Protein AF-A0A965LJ01-F1 (afdb_monomer_lite)

Foldseek 3Di:
DFDPDFDFPPDWAQFPFWPDKGKDKDWDWDFDDDDPDPDDDPGDTKIWIKIKMKTKGFTPPDDGDQWDDGPRFIWGWDDWDWDDDVPDTIMIITMTMTTPDIPPPD

Sequence (106 aa):
MPYKGFTGVTSIGGIEEFISMSITGELTEIVIDPGTANTAPTVTTYYNPRYNVSIEGISSGVSVPGTFTIDGNTYVKTAENYAKTVGDVVKVSVTGVYNPNSTLGT

Structure (mmCIF, N/CA/C/O backbone):
data_AF-A0A965LJ01-F1
#
_entry.id   AF-A0A965LJ01-F1
#
loop_
_atom_site.group_PDB
_atom_site.id
_atom_site.type_symbol
_atom_site.label_atom_id
_atom_site.label_alt_id
_atom_site.label_comp_id
_atom_site.label_asym_id
_atom_site.label_entity_id
_atom_site.label_seq_id
_atom_site.pdbx_PDB_ins_code
_atom_site.Cartn_x
_atom_site.Cartn_y
_atom_site.Cartn_z
_atom_site.occupancy
_atom_site.B_iso_or_equiv
_atom_site.auth_seq_id
_atom_site.auth_comp_id
_atom_site.auth_asym_id
_atom_site.auth_atom_id
_atom_site.pdbx_PDB_model_num
ATOM 1 N N . MET A 1 1 ? -2.307 -7.973 15.958 1.00 29.81 1 MET A N 1
ATOM 2 C CA . MET A 1 1 ? -1.743 -9.254 15.471 1.00 29.81 1 MET A CA 1
ATOM 3 C C . MET A 1 1 ? -1.116 -8.972 14.112 1.00 29.81 1 MET A C 1
ATOM 5 O O . MET A 1 1 ? -1.799 -8.326 13.325 1.00 29.81 1 MET A O 1
ATOM 9 N N . PRO A 1 2 ? 0.148 -9.333 13.837 1.00 36.12 2 PRO A N 1
ATOM 10 C CA . PRO A 1 2 ? 0.742 -9.087 12.524 1.00 36.12 2 PRO A CA 1
ATOM 11 C C . PRO A 1 2 ? 0.025 -9.938 11.467 1.00 36.12 2 PRO A C 1
ATOM 13 O O . PRO A 1 2 ? -0.147 -11.144 11.651 1.00 36.12 2 PRO A O 1
ATOM 16 N N . TYR A 1 3 ? -0.433 -9.296 10.394 1.00 36.78 3 TYR A N 1
ATOM 17 C CA . TYR A 1 3 ? -1.123 -9.940 9.278 1.00 36.78 3 TYR A CA 1
ATOM 18 C C . TYR A 1 3 ? -0.116 -10.827 8.524 1.00 36.78 3 TYR A C 1
ATOM 20 O O . TYR A 1 3 ? 0.885 -10.330 8.009 1.00 36.78 3 TYR A O 1
ATOM 28 N N . LYS A 1 4 ? -0.318 -12.152 8.538 1.00 36.03 4 LYS A N 1
ATOM 29 C CA . LYS A 1 4 ? 0.612 -13.146 7.977 1.00 36.03 4 LYS A CA 1
ATOM 30 C C . LYS A 1 4 ? -0.021 -13.801 6.744 1.00 36.03 4 LYS A C 1
ATOM 32 O O . LYS A 1 4 ? -0.806 -14.730 6.890 1.00 36.03 4 LYS A O 1
ATOM 37 N N . GLY A 1 5 ? 0.373 -13.345 5.554 1.00 43.34 5 GLY A N 1
ATOM 38 C CA . GLY A 1 5 ? 0.068 -13.988 4.269 1.00 43.34 5 GLY A CA 1
ATOM 39 C C . GLY A 1 5 ? -0.996 -13.271 3.432 1.00 43.34 5 GLY A C 1
ATOM 40 O O . GLY A 1 5 ? -2.097 -13.006 3.902 1.00 43.34 5 GLY A O 1
ATOM 41 N N . PHE A 1 6 ? -0.644 -12.984 2.176 1.00 57.78 6 PHE A N 1
ATOM 42 C CA . PHE A 1 6 ? -1.506 -12.357 1.173 1.00 57.78 6 PHE A CA 1
ATOM 43 C C . PHE A 1 6 ? -2.449 -13.406 0.587 1.00 57.78 6 PHE A C 1
ATOM 45 O O . PHE A 1 6 ? -1.994 -14.339 -0.074 1.00 57.78 6 PHE A O 1
ATOM 52 N N . THR A 1 7 ? -3.752 -13.277 0.825 1.00 52.59 7 THR A N 1
A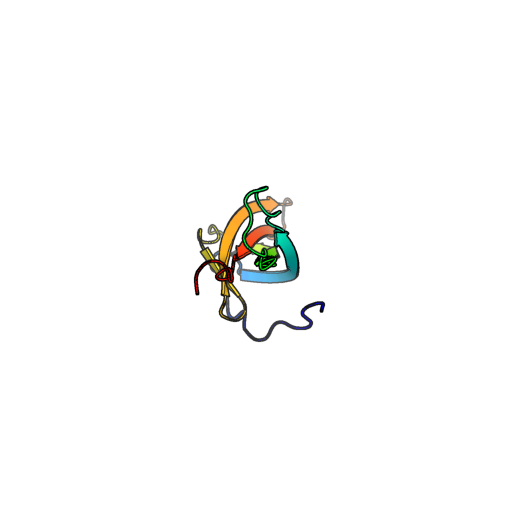TOM 53 C CA . THR A 1 7 ? -4.755 -14.156 0.194 1.00 52.59 7 THR A CA 1
ATOM 54 C C . THR A 1 7 ? -5.731 -13.395 -0.700 1.00 52.59 7 THR A C 1
ATOM 56 O O . THR A 1 7 ? -6.390 -14.024 -1.523 1.00 52.59 7 THR A O 1
ATOM 59 N N . GLY A 1 8 ? -5.782 -12.059 -0.619 1.00 60.03 8 GLY A N 1
ATOM 60 C CA . GLY A 1 8 ? -6.733 -11.227 -1.358 1.00 60.03 8 GLY A CA 1
ATOM 61 C C . GLY A 1 8 ? -6.130 -10.092 -2.190 1.00 60.03 8 GLY A C 1
ATOM 62 O O . GLY A 1 8 ? -6.880 -9.221 -2.627 1.00 60.03 8 GLY A O 1
ATOM 63 N N . VAL A 1 9 ? -4.815 -10.071 -2.441 1.00 64.31 9 VAL A N 1
ATOM 64 C CA . VAL A 1 9 ? -4.214 -9.146 -3.423 1.00 64.31 9 VAL A CA 1
ATOM 65 C C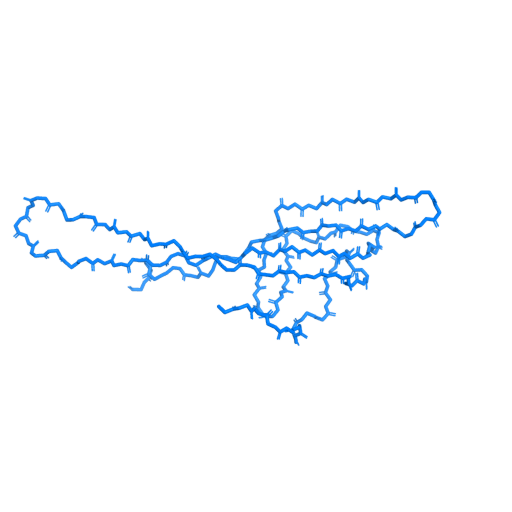 . VAL A 1 9 ? -4.055 -9.871 -4.752 1.00 64.31 9 VAL A C 1
ATOM 67 O O . VAL A 1 9 ? -3.098 -10.611 -4.950 1.00 6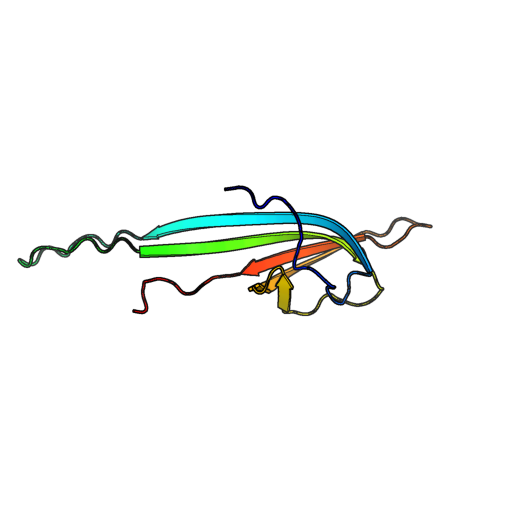4.31 9 VAL A O 1
ATOM 70 N N . THR A 1 10 ? -5.003 -9.675 -5.668 1.00 64.81 10 THR A N 1
ATOM 71 C CA . THR A 1 10 ? -4.934 -10.272 -7.011 1.00 64.81 10 THR A CA 1
ATOM 72 C C . THR A 1 10 ? -4.096 -9.439 -7.977 1.00 64.81 10 THR A C 1
ATOM 74 O O . THR A 1 10 ? -3.390 -10.001 -8.805 1.00 64.81 10 THR A O 1
ATOM 77 N N . SER A 1 11 ? -4.163 -8.107 -7.881 1.00 80.25 11 SER A N 1
ATOM 78 C CA . SER A 1 11 ? -3.401 -7.169 -8.719 1.00 80.25 11 SER A CA 1
ATOM 79 C C . SER A 1 11 ? -3.638 -5.729 -8.261 1.00 80.25 11 SER A C 1
ATOM 81 O O . SER A 1 11 ? -4.772 -5.378 -7.932 1.00 80.25 11 SER A O 1
ATOM 83 N N . ILE A 1 12 ? -2.619 -4.872 -8.330 1.00 88.25 12 ILE A N 1
ATOM 84 C CA . ILE A 1 12 ? -2.763 -3.418 -8.180 1.00 88.25 12 ILE A CA 1
ATOM 85 C C . ILE A 1 12 ? -2.246 -2.781 -9.468 1.00 88.25 12 ILE A C 1
ATOM 87 O O . ILE A 1 12 ? -1.091 -2.983 -9.828 1.00 88.25 12 ILE A O 1
ATOM 91 N N . GLY A 1 13 ? -3.094 -2.025 -10.174 1.00 91.38 13 GLY A N 1
ATOM 92 C CA . GLY A 1 13 ? -2.671 -1.315 -11.386 1.00 91.38 13 GLY A CA 1
ATOM 93 C C . GLY A 1 13 ? -1.444 -0.446 -11.102 1.00 91.38 13 GLY A C 1
ATOM 94 O O . GLY A 1 13 ? -1.360 0.150 -10.034 1.00 91.38 13 GLY A O 1
ATOM 95 N N . GLY A 1 14 ? -0.482 -0.409 -12.022 1.00 89.25 14 GLY A N 1
ATOM 96 C CA . GLY A 1 14 ? 0.807 0.254 -11.806 1.00 89.25 14 GLY A CA 1
ATOM 97 C C . GLY A 1 14 ? 1.896 -0.659 -11.235 1.00 89.25 14 GLY A C 1
ATOM 98 O O . GLY A 1 14 ? 3.071 -0.394 -11.485 1.00 89.25 14 GLY A O 1
ATOM 99 N N . ILE A 1 15 ? 1.542 -1.786 -10.608 1.00 91.50 15 ILE A N 1
ATOM 100 C CA . ILE A 1 15 ? 2.487 -2.780 -10.079 1.00 91.50 15 ILE A CA 1
ATOM 101 C C . ILE A 1 15 ? 2.357 -4.081 -10.877 1.00 91.50 15 ILE A C 1
ATOM 103 O O . ILE A 1 15 ? 1.310 -4.722 -10.870 1.00 91.50 15 ILE A O 1
ATOM 107 N N . GLU A 1 16 ? 3.424 -4.460 -11.572 1.00 90.75 16 GLU A N 1
ATOM 108 C CA . GLU A 1 16 ? 3.508 -5.700 -12.350 1.00 90.75 16 GLU A CA 1
ATOM 109 C C . GLU A 1 16 ? 3.815 -6.909 -11.458 1.00 90.75 16 GLU A C 1
ATOM 111 O O . GLU A 1 16 ? 3.215 -7.970 -11.613 1.00 90.75 16 GLU A O 1
ATOM 116 N N . GLU A 1 17 ? 4.703 -6.732 -10.478 1.00 89.19 17 GLU A N 1
ATOM 117 C CA . GLU A 1 17 ? 5.113 -7.781 -9.543 1.00 89.19 17 GLU A CA 1
ATOM 118 C C . GLU A 1 17 ? 5.303 -7.209 -8.135 1.00 89.19 17 GLU A C 1
ATOM 120 O O . GLU A 1 17 ? 5.880 -6.134 -7.962 1.00 89.19 17 GLU A O 1
ATOM 125 N N . PHE A 1 18 ? 4.838 -7.930 -7.113 1.00 88.88 18 PHE A N 1
ATOM 126 C CA . PHE A 1 18 ? 5.036 -7.555 -5.714 1.00 88.88 18 PHE A CA 1
ATOM 127 C C . PHE A 1 18 ? 6.338 -8.148 -5.176 1.00 88.88 18 PHE A C 1
ATOM 129 O O . PHE A 1 18 ? 6.513 -9.362 -5.166 1.00 88.88 18 PHE A O 1
ATOM 136 N N . ILE A 1 19 ? 7.220 -7.294 -4.659 1.00 88.88 19 ILE A N 1
ATOM 137 C CA . ILE A 1 19 ? 8.452 -7.710 -3.978 1.00 88.88 19 ILE A CA 1
ATOM 138 C C . ILE A 1 19 ? 8.177 -7.893 -2.486 1.00 88.88 19 ILE A C 1
ATOM 140 O O . ILE A 1 19 ? 8.537 -8.906 -1.891 1.00 88.88 19 ILE A O 1
ATOM 144 N N . SER A 1 20 ? 7.552 -6.895 -1.859 1.00 88.56 20 SER A N 1
ATOM 145 C CA . SER A 1 20 ? 7.161 -6.969 -0.453 1.00 88.56 20 SER A CA 1
ATOM 146 C C . SER A 1 20 ? 5.973 -6.063 -0.164 1.00 88.56 20 SER A C 1
ATOM 148 O O . SER A 1 20 ? 5.735 -5.079 -0.859 1.00 88.56 20 SER A O 1
ATOM 150 N N . MET A 1 21 ? 5.217 -6.396 0.874 1.00 87.94 21 MET A N 1
ATOM 151 C CA . MET A 1 21 ? 4.117 -5.573 1.348 1.00 87.94 21 MET A CA 1
ATOM 152 C C . MET A 1 21 ? 3.984 -5.738 2.858 1.00 87.94 21 MET A C 1
AT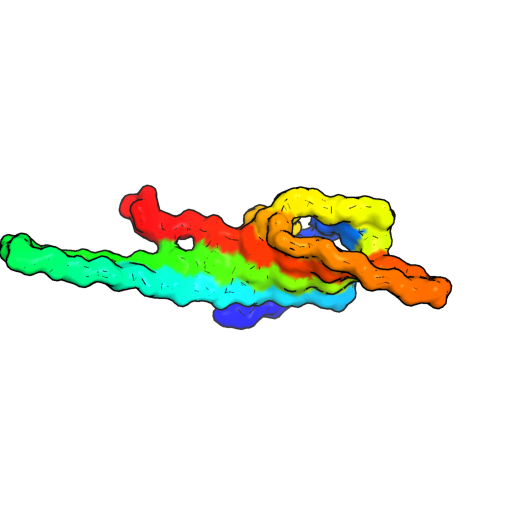OM 154 O O . MET A 1 21 ? 4.117 -6.841 3.390 1.00 87.94 21 MET A O 1
ATOM 158 N N . SER A 1 22 ? 3.725 -4.640 3.554 1.00 88.62 22 SER A N 1
ATOM 159 C CA . SER A 1 22 ? 3.466 -4.622 4.987 1.00 88.62 22 SER A CA 1
ATOM 160 C C . SER A 1 22 ? 2.226 -3.793 5.281 1.00 88.62 22 SER A C 1
ATOM 162 O O . SER A 1 22 ? 2.010 -2.740 4.685 1.00 88.62 22 SER A O 1
ATOM 164 N N . ILE A 1 23 ? 1.396 -4.290 6.198 1.00 87.75 23 ILE A N 1
ATOM 165 C CA . ILE A 1 23 ? 0.208 -3.593 6.688 1.00 87.75 23 ILE A CA 1
ATOM 166 C C . ILE A 1 23 ? 0.351 -3.457 8.199 1.00 87.75 23 ILE A C 1
ATOM 168 O O . ILE A 1 23 ? 0.459 -4.456 8.916 1.00 87.75 23 ILE A O 1
ATOM 172 N N . THR A 1 24 ? 0.329 -2.218 8.676 1.00 87.94 24 THR A N 1
ATOM 173 C CA . THR A 1 24 ? 0.431 -1.877 10.094 1.00 87.94 24 THR A CA 1
ATOM 174 C C . THR A 1 24 ? -0.877 -1.252 10.545 1.00 87.94 24 THR A C 1
ATOM 176 O O . THR A 1 24 ? -1.305 -0.234 10.005 1.00 87.94 24 THR A O 1
ATOM 179 N N . GLY A 1 25 ? -1.516 -1.879 11.532 1.00 82.56 25 GLY A N 1
ATOM 180 C CA . GLY A 1 25 ? -2.694 -1.334 12.198 1.00 82.56 25 GLY A CA 1
ATOM 181 C C . GLY A 1 25 ? -2.298 -0.487 13.403 1.00 82.56 25 GLY A C 1
ATOM 182 O O . GLY A 1 25 ? -1.500 -0.924 14.231 1.00 82.56 25 GLY A O 1
ATOM 183 N N . GLU A 1 26 ? -2.894 0.689 13.511 1.00 78.94 26 GLU A N 1
ATOM 184 C CA . GLU A 1 26 ? -2.800 1.604 14.641 1.00 78.94 26 GLU A CA 1
ATOM 185 C C . GLU A 1 26 ? -4.196 1.811 15.228 1.00 78.94 26 GLU A C 1
ATOM 187 O O . GLU A 1 26 ? -5.196 1.858 14.508 1.00 78.94 26 GLU A O 1
ATOM 192 N N . LEU A 1 27 ? -4.264 1.904 16.553 1.00 74.50 27 LEU A N 1
ATOM 193 C CA . LEU A 1 27 ? -5.497 2.133 17.291 1.00 74.50 27 LEU A CA 1
ATOM 194 C C . LEU A 1 27 ? -5.283 3.349 18.181 1.00 74.50 27 LEU A C 1
ATOM 196 O O . LEU A 1 27 ? -4.461 3.303 19.095 1.00 74.50 27 LEU A O 1
ATOM 200 N N . THR A 1 28 ? -6.008 4.432 17.917 1.00 70.88 28 THR A N 1
ATOM 201 C CA . THR A 1 28 ? -6.037 5.575 18.832 1.00 70.88 28 THR A CA 1
ATOM 202 C C . THR A 1 28 ? -7.266 5.468 19.720 1.00 70.88 28 THR A C 1
ATOM 204 O O . THR A 1 28 ? -8.388 5.356 19.218 1.00 70.88 28 THR A O 1
ATOM 207 N N . GLU A 1 29 ? -7.040 5.489 21.032 1.00 65.81 29 GLU A N 1
ATOM 208 C CA . GLU A 1 29 ? -8.091 5.632 22.032 1.00 65.81 29 GLU A CA 1
ATOM 209 C C . GLU A 1 29 ? -8.419 7.117 22.200 1.00 65.81 29 GLU A C 1
ATOM 211 O O . GLU A 1 29 ? -7.530 7.933 22.448 1.00 65.81 29 GLU A O 1
ATOM 216 N N . ILE A 1 30 ? -9.692 7.471 22.049 1.00 65.62 30 ILE A N 1
ATOM 217 C CA . ILE A 1 30 ? -10.189 8.813 22.349 1.00 65.62 30 ILE A CA 1
ATOM 218 C C . ILE A 1 30 ? -11.002 8.707 23.637 1.00 65.62 30 ILE A C 1
ATOM 220 O O . ILE A 1 30 ? -12.080 8.110 23.648 1.00 65.62 30 ILE A O 1
ATOM 224 N N . VAL A 1 31 ? -10.471 9.288 24.714 1.00 61.31 31 VAL A N 1
ATOM 225 C CA . VAL A 1 31 ? -11.166 9.433 25.997 1.00 61.31 31 VAL A CA 1
ATOM 226 C C . VAL A 1 31 ? -11.773 10.830 26.043 1.00 61.31 31 VAL A C 1
ATOM 228 O O . VAL A 1 31 ? -11.057 11.825 25.939 1.00 61.31 31 VAL A O 1
ATOM 231 N N . ILE A 1 32 ? -13.097 10.911 26.164 1.00 63.59 32 ILE A N 1
ATOM 232 C CA . ILE A 1 32 ? -13.795 12.179 26.390 1.00 63.59 32 ILE A CA 1
ATOM 233 C C . ILE A 1 32 ? -14.023 12.312 27.890 1.00 63.59 32 ILE A C 1
ATOM 235 O O . ILE A 1 32 ? -14.810 11.557 28.466 1.00 63.59 32 ILE A O 1
ATOM 239 N N . ASP A 1 33 ? -13.324 13.263 28.509 1.00 59.09 33 ASP A N 1
ATOM 240 C CA . ASP A 1 33 ? -13.492 13.530 29.930 1.00 59.09 33 ASP A CA 1
ATOM 241 C C . ASP A 1 33 ? -14.857 14.171 30.223 1.00 59.09 33 ASP A C 1
ATOM 243 O O . ASP A 1 33 ? -15.368 14.978 29.436 1.00 59.09 33 ASP A O 1
ATOM 247 N N . PRO A 1 34 ? -15.461 13.851 31.373 1.00 56.53 34 PRO A N 1
ATOM 248 C CA . PRO A 1 34 ? -16.743 14.412 31.758 1.00 56.53 34 PRO A CA 1
ATOM 249 C C . PRO A 1 34 ? -16.688 15.913 32.014 1.00 56.53 34 PRO A C 1
ATOM 251 O O . PRO A 1 34 ? -15.863 16.392 32.793 1.00 56.53 34 PRO A O 1
ATOM 254 N N . GLY A 1 35 ? -17.653 16.654 31.471 1.00 55.69 35 GLY A N 1
ATOM 255 C CA . GLY A 1 35 ? -17.929 18.015 31.926 1.00 55.69 35 GLY A CA 1
ATOM 256 C C . GLY A 1 35 ? -18.441 18.033 33.373 1.00 55.69 35 GLY A C 1
ATOM 257 O O . GLY A 1 35 ? -19.192 17.156 33.794 1.00 55.69 35 GLY A O 1
ATOM 258 N N . THR A 1 36 ? -18.069 19.062 34.137 1.00 54.03 36 THR A N 1
ATOM 259 C CA . THR A 1 36 ? 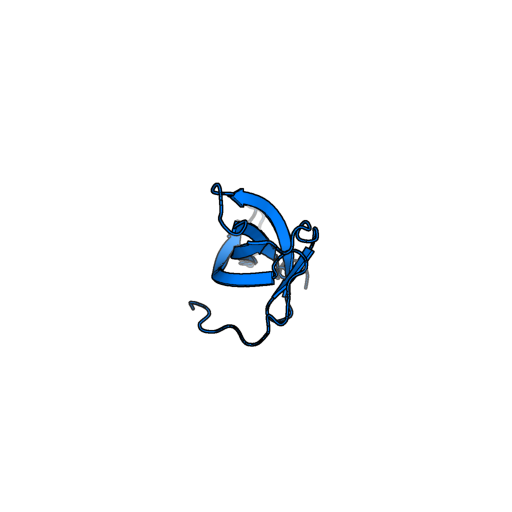-18.311 19.242 35.585 1.00 54.03 36 THR A CA 1
ATOM 260 C C . THR A 1 36 ? -19.778 19.478 36.006 1.00 54.03 36 THR A C 1
ATOM 262 O O . THR A 1 36 ? -20.033 20.037 37.070 1.00 54.03 36 THR A O 1
ATOM 265 N N . ALA A 1 37 ? -20.770 19.039 35.227 1.00 49.25 37 ALA A N 1
ATOM 266 C CA . ALA A 1 37 ? -22.190 19.278 35.499 1.00 49.25 37 ALA A CA 1
ATOM 267 C C . ALA A 1 37 ? -22.979 17.971 35.728 1.00 49.25 37 ALA A C 1
ATOM 269 O O . ALA A 1 37 ? -23.617 17.451 34.820 1.00 49.25 37 ALA A O 1
ATOM 270 N N . ASN A 1 38 ? -22.937 17.459 36.965 1.00 50.09 38 ASN A N 1
ATOM 271 C CA . ASN A 1 38 ? -23.972 16.650 37.645 1.00 50.09 38 ASN A CA 1
ATOM 272 C C . ASN A 1 38 ? -24.830 15.657 36.826 1.00 50.09 38 ASN A C 1
ATOM 274 O O . ASN A 1 38 ? -26.017 15.489 37.093 1.00 50.09 38 ASN A O 1
ATOM 278 N N . THR A 1 39 ? -24.232 14.910 35.905 1.00 51.72 39 THR A N 1
ATOM 279 C CA . THR A 1 39 ? -24.823 13.677 35.371 1.00 51.72 39 THR A CA 1
ATOM 280 C C . THR A 1 39 ? -23.687 12.677 35.247 1.00 51.72 39 THR A C 1
ATOM 282 O O . THR A 1 39 ? -22.629 13.037 34.734 1.00 51.72 39 THR A O 1
ATOM 285 N N . ALA A 1 40 ? -23.846 11.468 35.791 1.00 46.34 40 ALA A N 1
ATOM 286 C CA . ALA A 1 40 ? -22.802 10.449 35.753 1.00 46.34 40 ALA A CA 1
ATOM 287 C C . ALA A 1 40 ? -22.252 10.322 34.319 1.00 46.34 40 ALA A C 1
ATOM 289 O O . ALA A 1 40 ? -23.040 10.125 33.391 1.00 46.34 40 ALA A O 1
ATOM 290 N N . PRO A 1 41 ? -20.939 10.453 34.106 1.00 49.69 41 PRO A N 1
ATOM 291 C CA . PRO A 1 41 ? -20.393 10.344 32.775 1.00 49.69 41 PRO A CA 1
ATOM 292 C C . PRO A 1 41 ? -20.245 8.875 32.427 1.00 49.69 41 PRO A C 1
ATOM 294 O O . PRO A 1 41 ? -19.467 8.153 33.049 1.00 49.69 41 PRO A O 1
ATOM 297 N N . THR A 1 42 ? -20.945 8.427 31.397 1.00 53.06 42 THR A N 1
ATOM 298 C CA . THR A 1 42 ? -20.523 7.235 30.670 1.00 53.06 42 THR A CA 1
ATOM 299 C C . THR A 1 42 ? -19.258 7.600 29.908 1.00 53.06 42 THR A C 1
ATOM 301 O O . THR A 1 42 ? -19.330 8.194 28.831 1.00 53.06 42 THR A O 1
ATOM 304 N N . VAL A 1 43 ? -18.093 7.285 30.484 1.00 51.53 43 VAL A N 1
ATOM 305 C CA . VAL A 1 43 ? -16.827 7.238 29.742 1.00 51.53 43 VAL A CA 1
ATOM 306 C C . VAL A 1 43 ? -17.100 6.431 28.480 1.00 51.53 43 VAL A C 1
ATOM 308 O O . VAL A 1 43 ? -17.381 5.237 28.550 1.00 51.53 43 VAL A O 1
ATOM 311 N N . THR A 1 44 ? -17.112 7.105 27.335 1.00 59.41 44 THR A N 1
ATOM 312 C CA . THR A 1 44 ? -17.316 6.443 26.052 1.00 59.41 44 THR A CA 1
ATOM 313 C C . THR A 1 44 ? -15.947 6.356 25.414 1.00 59.41 44 THR A C 1
ATOM 315 O O . THR A 1 44 ? -15.445 7.330 24.861 1.00 59.41 44 THR A O 1
ATOM 318 N N . THR A 1 45 ? -15.293 5.213 25.600 1.00 57.44 45 THR A N 1
ATOM 319 C CA . THR A 1 45 ? -14.026 4.917 24.940 1.00 57.44 45 THR A CA 1
ATOM 320 C C . THR A 1 45 ? -14.305 4.711 23.458 1.00 57.44 45 THR A C 1
ATOM 322 O O . THR A 1 45 ? -15.003 3.768 23.081 1.00 57.44 45 THR A O 1
ATOM 325 N N . TYR A 1 46 ? -13.769 5.590 22.615 1.00 61.34 46 TYR A N 1
ATOM 326 C CA . TYR A 1 46 ? -13.848 5.424 21.168 1.00 61.34 46 TYR A CA 1
ATOM 327 C C . TYR A 1 46 ? -12.532 4.901 20.620 1.00 61.34 46 TYR A C 1
ATOM 329 O O . TYR A 1 46 ? -11.450 5.333 21.019 1.00 61.34 46 TYR A O 1
ATOM 337 N N . TYR A 1 47 ? -12.649 4.000 19.653 1.00 59.84 47 TYR A N 1
ATOM 338 C CA . TYR A 1 47 ? -11.523 3.464 18.916 1.00 59.84 47 TYR A CA 1
ATOM 339 C C . TYR A 1 47 ? -11.548 4.022 17.495 1.00 59.84 47 TYR A C 1
ATOM 341 O O . TYR A 1 47 ? -12.560 3.924 16.795 1.00 59.84 47 TYR A O 1
ATOM 349 N N . ASN A 1 48 ? -10.435 4.620 17.073 1.00 66.50 48 ASN A N 1
ATOM 350 C CA . ASN A 1 48 ? -10.208 5.019 15.687 1.00 66.50 48 ASN A CA 1
ATOM 351 C C . ASN A 1 48 ? -9.141 4.094 15.086 1.00 66.50 48 ASN A C 1
ATOM 353 O O . ASN A 1 48 ? -7.947 4.332 15.302 1.00 66.50 48 ASN A O 1
ATOM 357 N N . PRO A 1 49 ? -9.538 2.993 14.424 1.00 77.06 49 PRO A N 1
ATOM 358 C CA . PRO A 1 49 ? -8.583 2.097 13.804 1.00 77.06 49 PRO A CA 1
ATOM 359 C C . PRO A 1 49 ? -8.084 2.722 12.502 1.00 77.06 49 PRO A C 1
ATOM 361 O O . PRO A 1 49 ? -8.863 3.257 11.716 1.00 77.06 49 PRO A O 1
ATOM 364 N N . ARG A 1 50 ? -6.785 2.613 12.248 1.00 84.69 50 ARG A N 1
ATOM 365 C CA . ARG A 1 50 ? -6.148 3.041 11.003 1.00 84.69 50 ARG A CA 1
ATOM 366 C C . ARG A 1 50 ? -5.183 1.970 10.533 1.00 84.69 50 ARG A C 1
ATOM 368 O O . ARG A 1 50 ? -4.372 1.486 11.311 1.00 84.69 50 ARG A O 1
ATOM 375 N N . TYR A 1 51 ? -5.239 1.625 9.255 1.00 87.44 51 TYR A N 1
ATOM 376 C CA . TYR A 1 51 ? -4.314 0.685 8.633 1.00 87.44 51 TYR A CA 1
ATOM 377 C C . TYR A 1 51 ? -3.459 1.421 7.615 1.00 87.44 51 TYR A C 1
ATOM 379 O O . TYR A 1 51 ? -3.975 1.990 6.655 1.00 87.44 51 TYR A O 1
ATOM 387 N N . ASN A 1 52 ? -2.149 1.405 7.821 1.00 89.69 52 ASN A N 1
ATOM 388 C CA . ASN A 1 52 ? -1.178 1.927 6.874 1.00 89.69 52 ASN A CA 1
ATOM 389 C C . ASN A 1 52 ? -0.582 0.748 6.099 1.00 89.69 52 ASN A C 1
ATOM 391 O O . ASN A 1 52 ? -0.189 -0.249 6.704 1.00 89.69 52 ASN A O 1
ATOM 395 N N . VAL A 1 53 ? -0.501 0.861 4.776 1.00 90.88 53 VAL A N 1
ATOM 396 C CA . VAL A 1 53 ? 0.150 -0.127 3.911 1.00 90.88 53 VAL A CA 1
ATOM 397 C C . VAL A 1 53 ? 1.398 0.468 3.274 1.00 90.88 53 VAL A C 1
ATOM 399 O O . VAL A 1 53 ? 1.397 1.634 2.879 1.00 90.88 53 VAL A O 1
ATOM 402 N N . SER A 1 54 ? 2.448 -0.341 3.166 1.00 93.38 54 SER A N 1
ATOM 403 C CA . SER A 1 54 ? 3.659 -0.058 2.399 1.00 93.38 54 SER A CA 1
ATOM 404 C C . SER A 1 54 ? 3.903 -1.206 1.430 1.00 93.38 54 SER A C 1
ATOM 406 O O . SER A 1 54 ? 3.912 -2.363 1.841 1.00 93.38 54 SER A O 1
ATOM 408 N N . ILE A 1 55 ? 4.092 -0.894 0.153 1.00 92.56 55 ILE A N 1
ATOM 409 C CA . ILE A 1 55 ? 4.255 -1.862 -0.932 1.00 92.56 55 ILE A CA 1
ATOM 410 C C . ILE A 1 55 ? 5.535 -1.535 -1.683 1.00 92.56 55 ILE A C 1
ATOM 412 O O . ILE A 1 55 ? 5.750 -0.390 -2.063 1.00 92.56 55 ILE A O 1
ATOM 416 N N . GLU A 1 56 ? 6.339 -2.555 -1.936 1.00 92.62 56 GLU A N 1
ATOM 417 C CA . GLU A 1 56 ? 7.468 -2.528 -2.856 1.00 92.62 56 GLU A CA 1
ATOM 418 C C . GLU A 1 56 ? 7.170 -3.483 -4.006 1.00 92.62 56 GLU A C 1
ATOM 420 O O . GLU A 1 56 ? 6.808 -4.644 -3.782 1.00 92.62 56 GLU A O 1
ATOM 425 N N . GLY A 1 57 ? 7.343 -3.018 -5.237 1.00 91.81 57 GLY A N 1
ATOM 426 C CA . GLY A 1 57 ? 7.085 -3.823 -6.422 1.00 91.81 57 GLY A CA 1
ATOM 427 C C . GLY A 1 57 ? 7.846 -3.362 -7.655 1.00 91.81 57 GLY A C 1
ATOM 428 O O . GLY A 1 57 ? 8.609 -2.394 -7.625 1.00 91.81 57 GLY A O 1
ATOM 429 N N . ILE A 1 58 ? 7.620 -4.072 -8.753 1.00 92.06 58 ILE A N 1
ATOM 430 C CA . ILE A 1 58 ? 8.087 -3.706 -10.086 1.00 92.06 58 ILE A CA 1
ATOM 431 C C . ILE A 1 58 ? 7.005 -2.884 -10.774 1.00 92.06 58 ILE A C 1
ATOM 433 O O . ILE A 1 58 ? 5.837 -3.268 -10.804 1.00 92.06 58 ILE A O 1
ATOM 437 N N . SER A 1 59 ? 7.389 -1.724 -11.297 1.00 92.50 59 SER A N 1
ATOM 438 C CA . SER A 1 59 ? 6.483 -0.832 -12.009 1.00 92.50 59 SER A CA 1
ATOM 439 C C . SER A 1 59 ? 6.132 -1.403 -13.377 1.00 92.50 59 SER A C 1
ATOM 441 O O . SER A 1 59 ? 7.018 -1.694 -14.175 1.00 92.50 59 SER A O 1
ATOM 443 N N . SER A 1 60 ? 4.835 -1.434 -13.678 1.00 91.44 60 SER A N 1
ATOM 444 C CA . SER A 1 60 ? 4.306 -1.747 -15.019 1.00 91.44 60 SER A CA 1
ATOM 445 C C . SER A 1 60 ? 4.444 -0.587 -16.023 1.00 91.44 60 SER A C 1
ATOM 447 O O . SER A 1 60 ? 3.979 -0.675 -17.157 1.00 91.44 60 SER A O 1
ATOM 449 N N . GLY A 1 61 ? 5.039 0.540 -15.610 1.00 88.94 61 GLY A N 1
ATOM 450 C CA . GLY A 1 61 ? 5.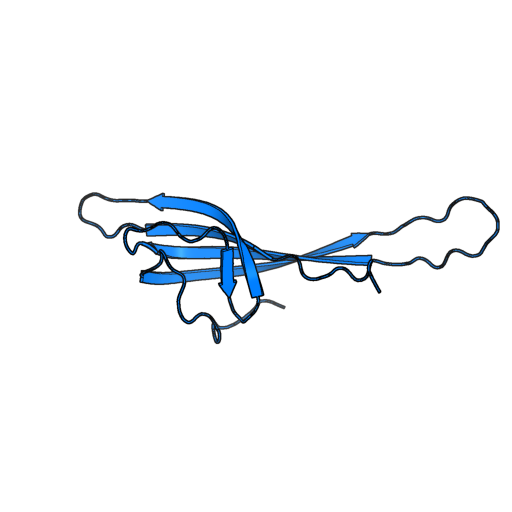189 1.744 -16.434 1.00 88.94 61 GLY A CA 1
ATOM 451 C C . GLY A 1 61 ? 4.021 2.735 -16.347 1.00 88.94 61 GLY A C 1
ATOM 452 O O . GLY A 1 61 ? 4.076 3.786 -16.984 1.00 88.94 61 GLY A O 1
ATOM 453 N N . VAL A 1 62 ? 2.998 2.446 -15.536 1.00 92.56 62 VAL A N 1
ATOM 454 C CA . VAL A 1 62 ? 1.893 3.370 -15.226 1.00 92.56 62 VAL A CA 1
ATOM 455 C C . VAL A 1 62 ? 1.810 3.657 -13.726 1.00 92.56 62 VAL A C 1
ATOM 457 O O . VAL A 1 62 ? 2.301 2.882 -12.906 1.00 92.56 62 VAL A O 1
ATOM 460 N N . SER A 1 63 ? 1.183 4.779 -13.366 1.00 93.12 63 SER A N 1
ATOM 461 C CA . SER A 1 63 ? 0.982 5.159 -11.963 1.00 93.12 63 SER A CA 1
ATOM 462 C C . SER A 1 63 ? -0.067 4.300 -11.277 1.00 93.12 63 SER A C 1
ATOM 464 O O . SER A 1 63 ? -1.093 3.953 -11.869 1.00 93.12 63 SER A O 1
ATOM 466 N N . VAL A 1 64 ? 0.190 3.984 -10.008 1.00 93.75 64 VAL A N 1
ATOM 467 C CA . VAL A 1 64 ? -0.783 3.319 -9.150 1.00 93.75 64 VAL A CA 1
ATOM 468 C C . VAL A 1 64 ? -2.008 4.219 -8.973 1.00 93.75 64 VAL A C 1
ATOM 470 O O . VAL A 1 64 ? -1.851 5.415 -8.717 1.00 93.75 64 VAL A O 1
ATOM 473 N N . PRO A 1 65 ? -3.246 3.709 -9.093 1.00 94.75 65 PRO A N 1
ATOM 474 C CA . PRO A 1 65 ? -4.432 4.540 -8.933 1.00 94.75 65 PRO A CA 1
ATOM 475 C C . PRO A 1 65 ? -4.498 5.221 -7.556 1.00 94.75 65 PRO A C 1
ATOM 477 O O . PRO A 1 65 ? -3.914 4.759 -6.575 1.00 94.75 65 PRO A O 1
ATOM 480 N N . GLY A 1 66 ? -5.241 6.329 -7.462 1.00 94.31 66 GLY A N 1
ATOM 481 C CA . GLY A 1 66 ? -5.404 7.074 -6.202 1.00 94.31 66 GLY A CA 1
ATOM 482 C C . GLY A 1 66 ? -6.036 6.255 -5.068 1.00 94.31 66 GLY A C 1
ATOM 483 O O . GLY A 1 66 ? -5.880 6.596 -3.899 1.00 94.31 66 GLY A O 1
ATOM 484 N N . THR A 1 67 ? -6.708 5.154 -5.406 1.00 94.00 67 THR A N 1
ATOM 485 C CA . THR A 1 67 ? -7.178 4.144 -4.457 1.00 94.00 67 THR A CA 1
ATOM 486 C C . THR A 1 67 ? -6.869 2.747 -4.980 1.00 94.00 67 THR A C 1
ATOM 488 O O . THR A 1 67 ? -6.872 2.520 -6.188 1.00 94.00 67 THR A O 1
ATOM 491 N N . PHE A 1 68 ? -6.604 1.799 -4.090 1.00 91.62 68 PHE A N 1
ATOM 492 C CA . PHE A 1 68 ? -6.363 0.401 -4.452 1.00 91.62 68 PHE A CA 1
ATOM 493 C C . PHE A 1 68 ? -6.887 -0.530 -3.362 1.00 91.62 68 PHE A C 1
ATOM 495 O O . PHE A 1 68 ? -7.035 -0.129 -2.211 1.00 91.62 68 PHE A O 1
ATOM 502 N N . THR A 1 69 ? -7.203 -1.772 -3.729 1.00 89.81 69 THR A N 1
ATOM 503 C CA . THR A 1 69 ? -7.843 -2.724 -2.813 1.00 89.81 69 THR A CA 1
ATOM 504 C C . THR A 1 69 ? -6.879 -3.832 -2.425 1.00 89.81 69 THR A C 1
ATOM 506 O O . THR A 1 69 ? -6.237 -4.426 -3.288 1.00 89.81 69 THR A O 1
ATOM 509 N N . ILE A 1 70 ? -6.800 -4.112 -1.125 1.00 87.19 70 ILE A N 1
ATOM 510 C CA . ILE A 1 70 ? -6.027 -5.213 -0.549 1.00 87.19 70 ILE A CA 1
ATOM 511 C C . ILE A 1 70 ? -6.913 -5.929 0.462 1.00 87.19 70 ILE A C 1
ATOM 513 O O . ILE A 1 70 ? -7.459 -5.294 1.366 1.00 87.19 70 ILE A O 1
ATOM 517 N N . ASP A 1 71 ? -7.073 -7.242 0.288 1.00 82.81 71 ASP A N 1
ATOM 518 C CA . ASP A 1 71 ? -7.856 -8.101 1.183 1.00 82.81 71 ASP A CA 1
ATOM 519 C C . ASP A 1 71 ? -9.271 -7.544 1.458 1.00 82.81 71 ASP A C 1
ATOM 521 O O . ASP A 1 71 ? -9.759 -7.537 2.586 1.00 82.81 71 ASP A O 1
ATOM 525 N N . GLY A 1 72 ? -9.917 -7.012 0.412 1.00 83.31 72 GLY A N 1
ATOM 526 C CA . GLY A 1 72 ? -11.268 -6.436 0.472 1.00 83.31 72 GLY A CA 1
ATOM 527 C C . GLY A 1 72 ? -11.363 -5.016 1.045 1.00 83.31 72 GLY A C 1
ATOM 528 O O . GLY A 1 72 ? -12.450 -4.444 1.036 1.00 83.31 72 GLY A O 1
ATOM 529 N N . ASN A 1 73 ? -10.255 -4.420 1.494 1.00 86.50 73 ASN A N 1
ATOM 530 C CA . ASN A 1 73 ? -10.222 -3.050 2.010 1.00 86.50 73 ASN A CA 1
ATOM 531 C C . ASN A 1 73 ? -9.665 -2.081 0.967 1.00 86.50 73 ASN A C 1
ATOM 533 O O . ASN A 1 73 ? -8.627 -2.346 0.358 1.00 86.50 73 ASN A O 1
ATOM 537 N N . THR A 1 74 ? -10.329 -0.940 0.785 1.00 90.94 74 THR A N 1
ATOM 538 C CA . THR A 1 74 ? -9.875 0.119 -0.123 1.00 90.94 74 THR A CA 1
ATOM 539 C C . THR A 1 74 ? -8.955 1.090 0.609 1.00 90.94 74 THR A C 1
ATOM 541 O O . THR A 1 74 ? -9.376 1.821 1.504 1.00 90.94 74 THR A O 1
ATOM 544 N N . TYR A 1 75 ? -7.694 1.115 0.195 1.00 92.25 75 TYR A N 1
ATOM 545 C CA . TYR A 1 75 ? -6.681 2.047 0.663 1.00 92.25 75 TYR A CA 1
ATOM 546 C C . TYR A 1 75 ? -6.656 3.281 -0.234 1.00 92.25 75 TYR A C 1
ATOM 548 O O . TYR A 1 75 ? -6.727 3.181 -1.460 1.00 92.25 75 TYR A O 1
ATOM 556 N N . VAL A 1 76 ? -6.507 4.450 0.380 1.00 95.06 76 VAL A N 1
ATOM 557 C CA . VAL A 1 76 ? -6.204 5.706 -0.308 1.00 95.06 76 VAL A CA 1
ATOM 558 C C . VAL A 1 76 ? -4.692 5.832 -0.419 1.00 95.06 76 VAL A C 1
ATOM 560 O O . VAL A 1 76 ? -3.997 5.770 0.596 1.00 95.06 76 VAL A O 1
ATOM 563 N N . LYS A 1 77 ? -4.177 6.008 -1.638 1.00 95.25 77 LYS A N 1
ATOM 564 C CA . LYS A 1 77 ? -2.746 6.197 -1.895 1.00 95.25 77 LYS A CA 1
ATOM 565 C C . LYS A 1 77 ? -2.281 7.518 -1.283 1.00 95.25 77 LYS A C 1
ATOM 567 O O . LYS A 1 77 ? -2.868 8.563 -1.553 1.00 95.25 77 LYS A O 1
ATOM 572 N N . THR A 1 78 ? -1.215 7.479 -0.491 1.00 95.81 78 THR A N 1
ATOM 573 C CA . THR A 1 78 ? -0.640 8.665 0.163 1.00 95.81 78 THR A CA 1
ATOM 574 C C . THR A 1 78 ? 0.713 9.057 -0.409 1.00 95.81 78 THR A C 1
ATOM 576 O O . THR A 1 78 ? 1.012 10.247 -0.469 1.00 95.81 78 THR A O 1
ATOM 579 N N . ALA A 1 79 ? 1.509 8.095 -0.875 1.00 94.88 79 ALA A N 1
ATOM 580 C CA . ALA A 1 79 ? 2.729 8.368 -1.621 1.00 94.88 79 ALA A CA 1
ATOM 581 C C . ALA A 1 79 ? 3.009 7.284 -2.664 1.00 94.88 79 ALA A C 1
ATOM 583 O O . ALA A 1 79 ? 2.576 6.137 -2.545 1.00 94.88 79 ALA A O 1
ATOM 584 N N . GLU A 1 80 ? 3.763 7.673 -3.683 1.00 95.69 80 GLU A N 1
ATOM 585 C CA . GLU A 1 80 ? 4.283 6.798 -4.725 1.00 95.69 80 GLU A CA 1
ATOM 586 C C . GLU A 1 80 ? 5.660 7.315 -5.131 1.00 95.69 80 GLU A C 1
ATOM 588 O O . GLU A 1 80 ? 5.804 8.491 -5.463 1.00 95.69 80 GLU A O 1
ATOM 593 N N . ASN A 1 81 ? 6.665 6.448 -5.087 1.00 95.50 81 ASN A N 1
ATOM 594 C CA . ASN A 1 81 ? 8.034 6.770 -5.466 1.00 95.50 81 ASN A CA 1
ATOM 595 C C . ASN A 1 81 ? 8.550 5.741 -6.463 1.00 95.50 81 ASN A C 1
ATOM 597 O O . ASN A 1 81 ? 8.289 4.548 -6.319 1.00 95.50 81 ASN A O 1
ATOM 601 N N . TYR A 1 82 ? 9.331 6.202 -7.437 1.00 93.31 82 TYR A N 1
ATOM 602 C CA . TYR A 1 82 ? 9.985 5.337 -8.410 1.00 93.31 82 TYR A CA 1
ATOM 603 C C . TYR A 1 82 ? 11.494 5.414 -8.262 1.00 93.31 82 TYR A C 1
ATOM 605 O O . TYR A 1 82 ? 12.068 6.502 -8.221 1.00 93.31 82 TYR A O 1
ATOM 613 N N . ALA A 1 83 ? 12.139 4.253 -8.251 1.00 91.81 83 ALA A N 1
ATOM 614 C CA . ALA A 1 83 ? 13.585 4.138 -8.294 1.00 91.81 83 ALA A CA 1
ATOM 615 C C . ALA A 1 83 ? 13.992 3.395 -9.568 1.00 91.81 83 ALA A C 1
ATOM 617 O O . ALA A 1 83 ? 13.506 2.298 -9.850 1.00 91.81 83 ALA A O 1
ATOM 618 N N . LYS A 1 84 ? 14.892 4.000 -10.347 1.00 87.69 84 LYS A N 1
ATOM 619 C CA . LYS A 1 84 ? 15.421 3.417 -11.581 1.00 87.69 84 LYS A CA 1
ATOM 620 C C . LYS A 1 84 ? 16.941 3.383 -11.530 1.00 87.69 84 LYS A C 1
ATOM 622 O O . LYS A 1 84 ? 17.574 4.424 -11.373 1.00 87.69 84 LYS A O 1
ATOM 627 N N . THR A 1 85 ? 17.502 2.200 -11.743 1.00 81.00 85 THR A N 1
ATOM 628 C CA . THR A 1 85 ? 18.933 2.016 -12.005 1.00 81.00 85 THR A CA 1
ATOM 629 C C . THR A 1 85 ? 19.138 1.830 -13.511 1.00 81.00 85 THR A C 1
ATOM 631 O O . THR A 1 85 ? 18.263 1.323 -14.215 1.00 81.00 85 THR A O 1
ATOM 634 N N . VAL A 1 86 ? 20.266 2.301 -14.049 1.00 76.75 86 VAL A N 1
ATOM 635 C CA . VAL A 1 86 ? 20.578 2.169 -15.482 1.00 76.75 86 VAL A CA 1
ATOM 636 C C . VAL A 1 86 ? 20.729 0.686 -15.829 1.00 76.75 86 VAL A C 1
ATOM 638 O O . VAL A 1 86 ? 21.615 0.025 -15.301 1.00 76.75 86 VAL A O 1
ATOM 641 N N . GLY A 1 87 ? 19.872 0.186 -16.722 1.00 72.88 87 GLY A N 1
ATOM 642 C CA . GLY A 1 87 ? 19.858 -1.217 -17.156 1.00 72.88 87 GLY A CA 1
ATOM 643 C C . GLY A 1 87 ? 18.900 -2.132 -16.385 1.00 72.88 87 GLY A C 1
ATOM 644 O O . GLY A 1 87 ? 18.748 -3.279 -16.786 1.00 72.88 87 GLY A O 1
ATOM 645 N N . ASP A 1 88 ? 18.226 -1.625 -15.347 1.00 82.25 88 ASP A N 1
ATOM 646 C CA . ASP A 1 88 ? 17.329 -2.406 -14.487 1.00 82.25 88 ASP A CA 1
ATOM 647 C C . ASP A 1 88 ? 15.843 -2.065 -14.675 1.00 82.25 88 ASP A C 1
ATOM 649 O O . ASP A 1 88 ? 15.460 -1.016 -15.211 1.00 82.25 88 ASP A O 1
ATOM 653 N N . VAL A 1 89 ? 15.005 -2.967 -14.159 1.00 85.75 89 VAL A N 1
ATOM 654 C CA . VAL A 1 89 ? 13.565 -2.768 -13.955 1.00 85.75 89 VAL A CA 1
ATOM 655 C C . VAL A 1 89 ? 13.294 -1.606 -12.992 1.00 85.75 89 VAL A C 1
ATOM 657 O O . VAL A 1 89 ? 14.042 -1.358 -12.044 1.00 85.75 89 VAL A O 1
ATOM 660 N N . VAL A 1 90 ? 12.210 -0.867 -13.236 1.00 92.50 90 VAL A N 1
ATOM 661 C CA . VAL A 1 90 ? 11.820 0.272 -12.394 1.00 92.50 90 VAL A CA 1
ATOM 662 C C . VAL A 1 90 ? 11.126 -0.254 -11.144 1.00 92.50 90 VAL A C 1
ATOM 664 O O . VAL A 1 90 ? 10.093 -0.912 -11.243 1.00 92.50 90 VAL A O 1
ATOM 667 N N . LYS A 1 91 ? 11.662 0.066 -9.966 1.00 93.06 91 LYS A N 1
ATOM 668 C CA . LYS A 1 91 ? 11.013 -0.239 -8.687 1.00 93.06 91 LYS A CA 1
ATOM 669 C C . LYS A 1 91 ? 10.004 0.845 -8.344 1.00 93.06 91 LYS A C 1
ATOM 671 O O . LYS A 1 91 ? 10.258 2.024 -8.598 1.00 93.06 91 LYS A O 1
ATOM 676 N N . VAL A 1 92 ? 8.886 0.442 -7.757 1.00 94.81 92 VAL A N 1
ATOM 677 C CA . VAL A 1 92 ? 7.856 1.340 -7.243 1.00 94.81 92 VAL A CA 1
ATOM 678 C C . VAL A 1 92 ? 7.599 1.051 -5.768 1.00 94.81 92 VAL A C 1
ATOM 680 O O . VAL A 1 92 ? 7.356 -0.093 -5.381 1.00 94.81 92 VAL A O 1
ATOM 683 N N . SER A 1 93 ? 7.639 2.112 -4.969 1.00 95.00 93 SER A N 1
ATOM 684 C CA . SER A 1 93 ? 7.297 2.108 -3.550 1.00 95.00 93 SER A CA 1
ATOM 685 C C . SER A 1 93 ? 5.993 2.875 -3.369 1.00 95.00 93 SER A C 1
ATOM 687 O O . SER A 1 93 ? 5.925 4.062 -3.697 1.00 95.00 93 SER A O 1
ATOM 689 N N . VAL A 1 94 ? 4.956 2.225 -2.848 1.00 95.19 94 VAL A N 1
ATOM 690 C CA . VAL A 1 94 ? 3.629 2.825 -2.652 1.00 95.19 94 VAL A CA 1
ATOM 691 C C . VAL A 1 94 ? 3.242 2.755 -1.193 1.00 95.19 94 VAL A C 1
ATOM 693 O O . VAL A 1 94 ? 3.373 1.709 -0.561 1.00 95.19 94 VAL A O 1
ATOM 696 N N . THR A 1 95 ? 2.702 3.849 -0.671 1.00 95.56 95 THR A N 1
ATOM 697 C CA . THR A 1 95 ? 2.060 3.855 0.640 1.00 95.56 95 THR A CA 1
ATOM 698 C C . THR A 1 95 ? 0.594 4.237 0.526 1.00 95.56 95 THR A C 1
ATOM 700 O O . THR A 1 95 ? 0.181 4.977 -0.372 1.00 95.56 95 THR A O 1
ATOM 703 N N . GLY A 1 96 ? -0.216 3.699 1.432 1.00 93.44 96 GLY A N 1
ATOM 704 C CA . GLY A 1 96 ? -1.639 3.998 1.483 1.00 93.44 96 GLY A CA 1
ATOM 705 C C . GLY A 1 96 ? -2.234 3.839 2.871 1.00 93.44 96 GLY A C 1
ATOM 706 O O . GLY A 1 96 ? -1.605 3.300 3.782 1.00 93.44 96 GLY A O 1
ATOM 707 N N . VAL A 1 97 ? -3.459 4.331 3.029 1.00 92.69 97 VAL A N 1
ATOM 708 C CA . VAL A 1 97 ? -4.174 4.366 4.307 1.00 92.69 97 VAL A CA 1
ATOM 709 C C . VAL A 1 97 ? -5.602 3.881 4.123 1.00 92.69 97 VAL A C 1
ATOM 711 O O . VAL A 1 97 ? -6.297 4.320 3.209 1.00 92.69 97 VAL A O 1
ATOM 714 N N . TYR A 1 98 ? -6.050 3.021 5.028 1.00 89.50 98 TYR A N 1
ATOM 715 C CA . TYR A 1 98 ? -7.439 2.618 5.181 1.00 89.50 98 TYR A CA 1
ATOM 716 C C . TYR A 1 98 ? -7.916 2.968 6.595 1.00 89.50 98 TYR A C 1
ATOM 718 O O . TYR A 1 98 ? -7.318 2.542 7.583 1.00 89.50 98 TYR A O 1
ATOM 726 N N . ASN A 1 99 ? -8.993 3.749 6.685 1.00 85.62 99 ASN A N 1
ATOM 727 C CA . ASN A 1 99 ? -9.661 4.085 7.941 1.00 85.62 99 ASN A CA 1
ATOM 728 C C . ASN A 1 99 ? -11.030 3.384 7.950 1.00 85.62 99 ASN A C 1
ATOM 730 O O . ASN A 1 99 ? -11.937 3.856 7.259 1.00 85.62 99 ASN A O 1
ATOM 734 N N . PRO A 1 100 ? -11.200 2.252 8.655 1.00 80.88 100 PRO A N 1
ATOM 735 C CA . PRO A 1 100 ? -12.521 1.676 8.891 1.00 80.88 100 PRO A CA 1
ATOM 736 C C . PRO A 1 100 ? -13.439 2.652 9.635 1.00 80.88 100 PRO A C 1
ATOM 738 O O . PRO A 1 100 ? -12.985 3.585 10.300 1.00 80.88 100 PRO A O 1
ATOM 741 N N . ASN A 1 101 ? -14.747 2.402 9.555 1.00 72.31 101 ASN A N 1
ATOM 742 C CA . ASN A 1 101 ? -15.737 3.176 10.298 1.00 72.31 101 ASN A CA 1
ATOM 743 C C . ASN A 1 101 ? -15.395 3.195 11.795 1.00 72.31 101 ASN A C 1
ATOM 745 O O . ASN A 1 101 ? -15.161 2.151 12.407 1.00 72.31 101 ASN A O 1
ATOM 749 N N . SER A 1 102 ? -15.390 4.393 12.378 1.00 62.88 102 SER A N 1
ATOM 750 C CA . SER A 1 102 ? -15.270 4.558 13.823 1.00 62.88 102 SER A CA 1
ATOM 751 C C . SER A 1 102 ? -16.567 4.132 14.515 1.00 62.88 102 SER A C 1
ATOM 753 O O . SER A 1 102 ? -17.659 4.304 13.973 1.00 62.88 102 SER A O 1
ATOM 755 N N . THR A 1 103 ? -16.454 3.650 15.752 1.00 61.47 103 THR A N 1
ATOM 756 C CA . THR A 1 103 ? -17.602 3.407 16.640 1.00 61.47 103 THR A CA 1
ATOM 757 C C . THR A 1 103 ? -18.306 4.698 17.091 1.00 61.47 103 THR A C 1
ATOM 759 O O . THR A 1 103 ? -19.327 4.624 17.760 1.00 61.47 103 THR A O 1
ATOM 762 N N . LEU A 1 104 ? -17.805 5.881 16.701 1.00 57.16 104 LEU A N 1
ATOM 763 C CA . LEU A 1 104 ? -18.424 7.201 16.920 1.00 57.16 104 LEU A CA 1
ATOM 764 C C . LEU A 1 104 ? -19.743 7.435 16.150 1.00 57.16 104 LEU A C 1
ATOM 766 O O . LEU A 1 104 ? -20.346 8.493 16.307 1.00 57.16 104 LEU A O 1
ATOM 770 N N . GLY A 1 105 ? -20.171 6.502 15.292 1.00 51.66 105 GLY A N 1
ATOM 771 C CA . GLY A 1 105 ? -21.307 6.679 14.376 1.00 51.66 105 GLY A CA 1
ATOM 772 C C . GLY A 1 105 ? -22.452 5.669 14.509 1.00 51.66 105 GLY A C 1
ATOM 773 O O . GLY A 1 105 ? -23.264 5.597 13.587 1.00 51.66 105 GLY A O 1
ATOM 774 N N . THR A 1 106 ? -22.509 4.882 15.590 1.00 46.12 106 THR A N 1
ATOM 775 C CA . THR A 1 106 ? -23.621 3.951 15.888 1.00 46.12 106 THR A CA 1
ATOM 776 C C . THR A 1 106 ? -24.383 4.361 17.129 1.00 46.12 106 THR A C 1
ATOM 778 O O . THR A 1 106 ? -23.696 4.616 18.143 1.00 46.12 106 THR A O 1
#

Radius of gyration: 19.17 Å; chains: 1; bounding box: 45×33×55 Å

pLDDT: mean 77.37, std 17.79, range [29.81, 95.81]

Secondary structure (DSSP, 8-state):
------SS----TTEEEEEEEEEEEEEEEE--PPPSSSS------EEEEEEEEEEEEEE-SSPPPSEEEETTEEEEEEEEEEE--TTSPPEEEEEEEE-PPPGGG-